Protein AF-A0A9E1LQN1-F1 (afdb_monomer_lite)

Structure (mmCIF, N/CA/C/O backbone):
data_AF-A0A9E1LQN1-F1
#
_entry.id   AF-A0A9E1LQN1-F1
#
loop_
_atom_site.group_PDB
_atom_site.id
_atom_site.type_symbol
_atom_site.label_atom_id
_atom_site.label_alt_id
_atom_site.label_comp_id
_atom_site.label_asym_id
_atom_site.label_entity_id
_atom_site.label_seq_id
_atom_site.pdbx_PDB_ins_code
_atom_site.Cartn_x
_atom_site.Cartn_y
_atom_site.Cartn_z
_atom_site.occupancy
_atom_site.B_iso_or_equiv
_atom_site.auth_seq_id
_atom_site.auth_comp_id
_atom_site.auth_asym_id
_atom_site.auth_atom_id
_atom_site.pdbx_PDB_model_num
ATOM 1 N N . MET A 1 1 ? -13.198 5.901 -15.627 1.00 81.00 1 MET A N 1
ATOM 2 C CA . MET A 1 1 ? -12.348 6.466 -14.559 1.00 81.00 1 MET A CA 1
ATOM 3 C C . MET A 1 1 ? -13.283 6.834 -13.430 1.00 81.00 1 MET A C 1
ATOM 5 O O . MET A 1 1 ? -14.287 7.449 -13.767 1.00 81.00 1 MET A O 1
ATOM 9 N N . PRO A 1 2 ? -13.014 6.421 -12.182 1.00 87.25 2 PRO A N 1
ATOM 10 C CA . PRO A 1 2 ? -13.887 6.762 -11.070 1.00 87.25 2 PRO A CA 1
ATOM 11 C C . PRO A 1 2 ? -13.885 8.269 -10.812 1.00 87.25 2 PRO A C 1
ATOM 13 O O . PRO A 1 2 ? -12.873 8.941 -11.049 1.00 87.25 2 PRO A O 1
ATOM 16 N N . GLU A 1 3 ? -15.015 8.793 -10.357 1.00 95.50 3 GLU A N 1
ATOM 17 C CA . GLU A 1 3 ? -15.169 10.208 -10.024 1.00 95.50 3 GLU A CA 1
ATOM 18 C C . GLU A 1 3 ? -14.661 10.516 -8.608 1.00 95.50 3 GLU A C 1
ATOM 20 O O . GLU A 1 3 ? -14.489 9.624 -7.777 1.00 95.50 3 GLU A O 1
ATOM 25 N N . LEU A 1 4 ? -14.429 11.803 -8.320 1.00 95.56 4 LEU A N 1
ATOM 26 C CA . LEU A 1 4 ? -13.975 12.275 -7.004 1.00 95.56 4 LEU A CA 1
ATOM 27 C C . LEU A 1 4 ? -14.814 11.717 -5.833 1.00 95.56 4 LEU A C 1
ATOM 29 O O . LEU A 1 4 ? -14.225 11.211 -4.878 1.00 95.56 4 LEU A O 1
ATOM 33 N N . PRO A 1 5 ? -16.160 11.720 -5.904 1.00 96.06 5 PRO A N 1
ATOM 34 C CA . PRO A 1 5 ? -16.978 11.150 -4.836 1.00 96.06 5 PRO A CA 1
ATOM 35 C C . PRO A 1 5 ? -16.750 9.647 -4.625 1.00 96.06 5 PRO A C 1
ATOM 37 O O . PRO A 1 5 ? -16.762 9.174 -3.493 1.00 96.06 5 PRO A O 1
ATOM 40 N N . GLU A 1 6 ? -16.516 8.889 -5.697 1.00 97.19 6 GLU A N 1
ATOM 41 C CA . GLU A 1 6 ? -16.320 7.438 -5.620 1.00 97.19 6 GLU A CA 1
ATOM 42 C C . GLU A 1 6 ? -14.980 7.093 -4.960 1.00 97.19 6 GLU A C 1
ATOM 44 O O . GLU A 1 6 ? -14.913 6.197 -4.115 1.00 97.19 6 GLU A O 1
ATOM 49 N N . VAL A 1 7 ? -13.911 7.826 -5.300 1.00 97.25 7 VAL A N 1
ATOM 50 C CA . VAL A 1 7 ? -12.588 7.600 -4.693 1.00 97.25 7 VAL A CA 1
ATOM 51 C C . VAL A 1 7 ? -12.555 7.992 -3.217 1.00 97.25 7 VAL A C 1
ATOM 53 O O . VAL A 1 7 ? -11.870 7.332 -2.434 1.00 97.25 7 VAL A O 1
ATOM 56 N N . ASP A 1 8 ? -13.330 9.000 -2.808 1.00 97.88 8 ASP A N 1
ATOM 57 C CA . ASP A 1 8 ? -13.417 9.402 -1.402 1.00 97.88 8 ASP A CA 1
ATOM 58 C C . ASP A 1 8 ? -14.090 8.339 -0.529 1.00 97.88 8 ASP A C 1
ATOM 60 O O . ASP A 1 8 ? -13.642 8.106 0.596 1.00 97.88 8 ASP A O 1
ATOM 64 N N . VAL A 1 9 ? -15.102 7.637 -1.051 1.00 97.56 9 VAL A N 1
ATOM 65 C CA . VAL A 1 9 ? -15.733 6.508 -0.346 1.00 97.56 9 VAL A CA 1
ATOM 66 C C . VAL A 1 9 ? -14.721 5.388 -0.101 1.00 97.56 9 VAL A C 1
ATOM 68 O O . VAL A 1 9 ? -14.624 4.876 1.014 1.00 97.56 9 VAL A O 1
ATOM 71 N N . VAL A 1 10 ? -13.925 5.031 -1.114 1.00 97.00 10 VAL A N 1
ATOM 72 C CA . VAL A 1 10 ? -12.886 3.997 -0.976 1.00 97.00 10 VAL A CA 1
ATOM 73 C C . VAL A 1 10 ? -11.827 4.425 0.039 1.00 97.00 10 VAL A C 1
ATOM 75 O O . VAL A 1 10 ? -11.462 3.640 0.913 1.00 97.00 10 VAL A O 1
ATOM 78 N N . ARG A 1 11 ? -11.362 5.679 -0.030 1.00 97.44 11 ARG A N 1
ATOM 79 C CA . ARG A 1 11 ? -10.353 6.209 0.896 1.00 97.44 11 ARG A CA 1
ATOM 80 C C . ARG A 1 11 ? -10.832 6.146 2.349 1.00 97.44 11 ARG A C 1
ATOM 82 O O . ARG A 1 11 ? -10.115 5.615 3.193 1.00 97.44 11 ARG A O 1
ATOM 89 N N . GLN A 1 12 ? -12.036 6.647 2.629 1.00 97.81 12 GLN A N 1
ATOM 90 C CA . GLN A 1 12 ? -12.613 6.636 3.979 1.00 97.81 12 GLN A CA 1
ATOM 91 C C . GLN A 1 12 ? -12.867 5.213 4.493 1.00 97.81 12 GLN A C 1
ATOM 93 O O . GLN A 1 12 ? -12.723 4.961 5.684 1.00 97.81 12 GLN A O 1
ATOM 98 N N . GLY A 1 13 ? -13.226 4.278 3.609 1.00 97.81 13 GLY A N 1
ATOM 99 C CA . GLY A 1 13 ? -13.425 2.876 3.979 1.00 97.81 13 GLY A CA 1
ATOM 100 C C . GLY A 1 13 ? -12.127 2.144 4.331 1.00 97.81 13 GLY A C 1
ATOM 101 O O . GLY A 1 13 ? -12.133 1.284 5.210 1.00 97.81 13 GLY A O 1
ATOM 102 N N . LEU A 1 14 ? -11.016 2.481 3.669 1.00 97.88 14 LEU A N 1
ATOM 103 C CA . LEU A 1 14 ? -9.717 1.848 3.909 1.00 97.88 14 LEU A CA 1
ATOM 104 C C . LEU A 1 14 ? -9.011 2.388 5.156 1.00 97.88 14 LEU A C 1
ATOM 106 O O . LEU A 1 14 ? -8.413 1.605 5.891 1.00 97.88 14 LEU A O 1
ATOM 110 N N . GLU A 1 15 ? -9.087 3.699 5.406 1.00 98.19 15 GLU A N 1
ATOM 111 C CA . GLU A 1 15 ? -8.333 4.396 6.461 1.00 98.19 15 GLU A CA 1
ATOM 112 C C . GLU A 1 15 ? -8.356 3.680 7.835 1.00 98.19 15 GLU A C 1
ATOM 114 O O . GLU A 1 15 ? -7.271 3.423 8.369 1.00 98.19 15 GLU A O 1
ATOM 119 N N . PRO A 1 16 ? -9.505 3.239 8.393 1.00 97.81 16 PRO A N 1
ATOM 120 C CA . PRO A 1 16 ? -9.544 2.582 9.704 1.00 97.81 16 PRO A CA 1
ATOM 121 C C . PRO A 1 16 ? -8.865 1.208 9.744 1.00 97.81 16 PRO A C 1
ATOM 123 O O . PRO A 1 16 ? -8.503 0.736 10.818 1.00 97.81 16 PRO A O 1
ATOM 126 N N . ALA A 1 17 ? -8.738 0.543 8.594 1.00 96.94 17 ALA A N 1
ATOM 127 C CA . ALA A 1 17 ? -8.224 -0.818 8.502 1.00 96.94 17 ALA A CA 1
ATOM 128 C C . ALA A 1 17 ? -6.714 -0.874 8.236 1.00 96.94 17 ALA A C 1
ATOM 130 O O . ALA A 1 17 ? -6.079 -1.860 8.606 1.00 96.94 17 ALA A O 1
ATOM 131 N N . ILE A 1 18 ? -6.145 0.147 7.584 1.00 97.62 18 ILE A N 1
ATOM 132 C CA . ILE A 1 18 ? -4.763 0.086 7.079 1.00 97.62 18 ILE A CA 1
ATOM 133 C C . ILE A 1 18 ? -3.814 1.126 7.682 1.00 97.62 18 ILE A C 1
ATOM 135 O O . ILE A 1 18 ? -2.606 0.974 7.535 1.00 97.62 18 ILE A O 1
ATOM 139 N N . THR A 1 19 ? -4.314 2.160 8.365 1.00 98.00 19 THR A N 1
ATOM 140 C CA . THR A 1 19 ? -3.453 3.204 8.951 1.00 98.00 19 THR A CA 1
ATOM 141 C C . THR A 1 19 ? -2.448 2.607 9.941 1.00 98.00 19 THR A C 1
ATOM 143 O O . THR A 1 19 ? -2.822 1.906 10.882 1.00 98.00 19 THR A O 1
ATOM 146 N N . GLY A 1 20 ? -1.160 2.891 9.744 1.00 97.88 20 GLY A N 1
ATOM 147 C CA . GLY A 1 20 ? -0.049 2.385 10.549 1.00 97.88 20 GLY A CA 1
ATOM 148 C C . GLY A 1 20 ? 0.389 0.951 10.226 1.00 97.88 20 GLY A C 1
ATOM 149 O O . GLY A 1 20 ? 1.370 0.478 10.821 1.00 97.88 20 GLY A O 1
ATOM 150 N N . ALA A 1 21 ? -0.300 0.258 9.310 1.00 98.31 21 ALA A N 1
ATOM 151 C CA . ALA A 1 21 ? 0.039 -1.101 8.899 1.00 98.31 21 ALA A CA 1
ATOM 152 C C . ALA A 1 21 ? 1.417 -1.153 8.226 1.00 98.31 21 ALA A C 1
ATOM 154 O O . ALA A 1 21 ? 1.812 -0.223 7.524 1.00 98.31 21 ALA A O 1
ATOM 155 N N . LEU A 1 22 ? 2.147 -2.248 8.454 1.00 98.38 22 LEU A N 1
ATOM 156 C CA . LEU A 1 22 ? 3.417 -2.531 7.791 1.00 98.38 22 LEU A CA 1
ATOM 157 C C . LEU A 1 22 ? 3.143 -3.221 6.453 1.00 98.38 22 LEU A C 1
ATOM 159 O O . LEU A 1 22 ? 2.397 -4.198 6.409 1.00 98.38 22 LEU A O 1
ATOM 163 N N . ILE A 1 23 ? 3.775 -2.754 5.384 1.00 98.38 23 ILE A N 1
ATOM 164 C CA . ILE A 1 23 ? 3.746 -3.446 4.095 1.00 98.38 23 ILE A CA 1
ATOM 165 C C . ILE A 1 23 ? 4.782 -4.574 4.140 1.00 98.38 23 ILE A C 1
ATOM 167 O O . ILE A 1 23 ? 5.980 -4.317 4.080 1.00 98.38 23 ILE A O 1
ATOM 171 N N . GLU A 1 24 ? 4.338 -5.823 4.276 1.00 98.31 24 GLU A N 1
ATOM 172 C CA . GLU A 1 24 ? 5.245 -6.981 4.359 1.00 98.31 24 GLU A CA 1
ATOM 173 C C . GLU A 1 24 ? 5.783 -7.419 2.995 1.00 98.31 24 GLU A C 1
ATOM 175 O O 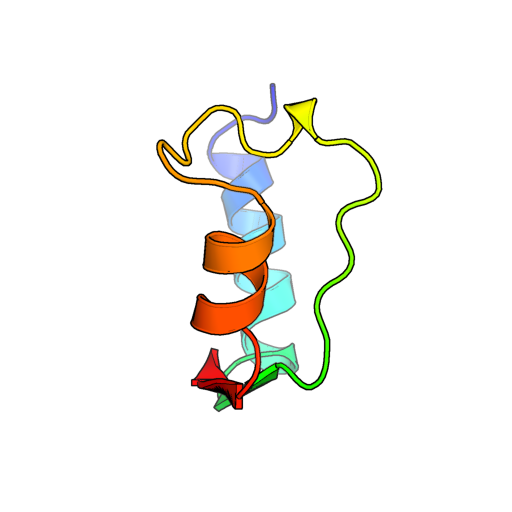. GLU A 1 24 ? 6.935 -7.835 2.898 1.00 98.31 24 GLU A O 1
ATOM 180 N N . HIS A 1 25 ? 4.957 -7.334 1.951 1.00 98.06 25 HIS A N 1
ATOM 181 C CA . HIS A 1 25 ? 5.316 -7.773 0.608 1.00 98.06 25 HIS A CA 1
ATOM 182 C C . HIS A 1 25 ? 4.542 -6.998 -0.463 1.00 98.06 25 HIS A C 1
ATOM 184 O O . HIS A 1 25 ? 3.385 -6.624 -0.242 1.00 98.06 25 HIS A O 1
ATOM 190 N N . VAL A 1 26 ? 5.156 -6.785 -1.631 1.00 97.88 26 VAL A N 1
ATOM 191 C CA . VAL A 1 26 ? 4.514 -6.147 -2.790 1.00 97.88 26 VAL A CA 1
ATOM 192 C C . VAL A 1 26 ? 4.678 -7.002 -4.044 1.00 97.88 26 VAL A C 1
ATOM 194 O O . VAL A 1 26 ? 5.787 -7.252 -4.505 1.00 97.88 26 VAL A O 1
ATOM 197 N N . GLU A 1 27 ? 3.551 -7.365 -4.657 1.00 97.19 27 GLU A N 1
ATOM 198 C CA . GLU A 1 27 ? 3.502 -8.049 -5.951 1.00 97.19 27 GLU A CA 1
ATOM 199 C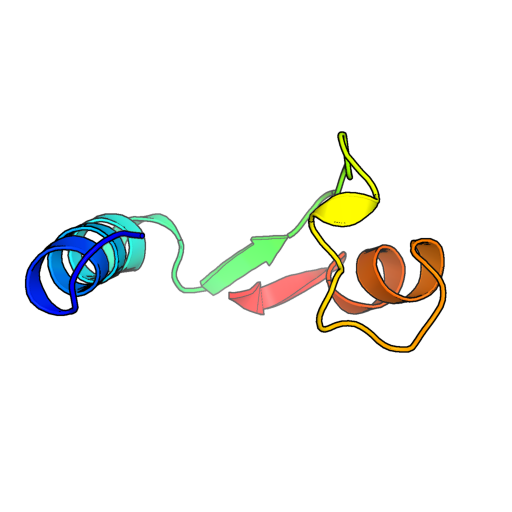 C . GLU A 1 27 ? 2.814 -7.164 -6.998 1.00 97.19 27 GLU A C 1
ATOM 201 O O . GLU A 1 27 ? 1.758 -6.575 -6.755 1.00 97.19 27 GLU A O 1
ATOM 206 N N . ILE A 1 28 ? 3.403 -7.073 -8.192 1.00 96.25 28 ILE A N 1
ATOM 207 C CA . ILE A 1 28 ? 2.862 -6.285 -9.303 1.00 96.25 28 ILE A CA 1
ATOM 208 C C . ILE A 1 28 ? 2.483 -7.236 -10.429 1.00 96.25 28 ILE A C 1
ATOM 210 O O . ILE A 1 28 ? 3.332 -7.737 -11.163 1.00 96.25 28 ILE A O 1
ATOM 214 N N . LEU A 1 29 ? 1.176 -7.454 -10.564 1.00 96.44 29 LEU A N 1
ATOM 215 C CA . LEU A 1 29 ? 0.599 -8.405 -11.519 1.00 96.44 29 LEU A CA 1
ATOM 216 C C . LEU A 1 29 ? 0.531 -7.862 -12.955 1.00 96.44 29 LEU A C 1
ATOM 218 O O . LEU A 1 29 ? 0.521 -8.630 -13.913 1.00 96.44 29 LEU A O 1
ATOM 222 N N . ASP A 1 30 ? 0.470 -6.537 -13.116 1.00 95.44 30 ASP A N 1
ATOM 223 C CA . ASP A 1 30 ? 0.486 -5.865 -14.419 1.00 95.44 30 ASP A CA 1
ATOM 224 C C . ASP A 1 30 ? 1.453 -4.671 -14.371 1.00 95.44 30 ASP A C 1
ATOM 226 O O . ASP A 1 30 ? 1.140 -3.664 -13.722 1.00 95.44 30 ASP A O 1
ATOM 230 N N . PRO A 1 31 ? 2.595 -4.726 -15.084 1.00 91.50 31 PRO A N 1
ATOM 231 C CA . PRO A 1 31 ? 3.559 -3.626 -15.142 1.00 91.50 31 PRO A CA 1
ATOM 232 C C . PRO A 1 31 ? 2.948 -2.296 -15.611 1.00 91.50 31 PRO A C 1
ATOM 234 O O . PRO A 1 31 ? 3.427 -1.218 -15.259 1.00 91.50 31 PRO A O 1
ATOM 237 N N . ARG A 1 32 ? 1.840 -2.329 -16.367 1.00 93.75 32 ARG A N 1
ATOM 238 C CA . ARG A 1 32 ? 1.131 -1.123 -16.831 1.00 93.75 32 ARG A CA 1
ATOM 239 C C . ARG A 1 32 ? 0.400 -0.383 -15.711 1.00 93.75 32 ARG A C 1
ATOM 241 O O . ARG A 1 32 ? -0.125 0.702 -15.968 1.00 93.75 32 ARG A O 1
ATOM 248 N N . SER A 1 33 ? 0.328 -0.934 -14.503 1.00 93.56 33 SER A N 1
ATOM 249 C CA . SER A 1 33 ? -0.200 -0.237 -13.325 1.00 93.56 33 SER A CA 1
ATOM 250 C C . SER A 1 33 ? 0.766 0.840 -12.819 1.00 93.56 33 SER A C 1
ATOM 252 O O . SER A 1 33 ? 0.331 1.844 -12.258 1.00 93.56 33 SER A O 1
ATOM 254 N N . LEU A 1 34 ? 2.063 0.709 -13.114 1.00 94.81 34 LEU A N 1
ATOM 255 C CA . LEU A 1 34 ? 3.113 1.641 -12.698 1.00 94.81 34 LEU A CA 1
ATOM 256 C C . LEU A 1 34 ? 3.324 2.829 -13.654 1.00 94.81 34 LEU A C 1
ATOM 258 O O . LEU A 1 34 ? 4.381 3.444 -13.654 1.00 94.81 34 LEU A O 1
ATOM 262 N N . ARG A 1 35 ? 2.321 3.231 -14.448 1.00 92.38 35 ARG A N 1
ATOM 263 C CA . ARG A 1 35 ? 2.454 4.310 -15.463 1.00 92.38 35 ARG A CA 1
ATOM 264 C C . ARG A 1 35 ? 3.012 5.645 -14.952 1.00 92.38 35 ARG A C 1
ATOM 266 O O . ARG A 1 35 ? 3.453 6.449 -15.765 1.00 92.38 35 ARG A O 1
ATOM 273 N N . ARG A 1 36 ? 2.907 5.922 -13.648 1.00 92.69 36 ARG A N 1
ATOM 274 C CA . ARG A 1 36 ? 3.390 7.163 -13.015 1.00 92.69 36 ARG A CA 1
ATOM 275 C C . ARG A 1 36 ? 4.713 6.994 -12.261 1.00 92.69 36 ARG A C 1
ATOM 277 O O . ARG A 1 36 ? 5.254 7.992 -11.800 1.00 92.69 36 ARG A O 1
ATOM 284 N N . HIS A 1 37 ? 5.221 5.771 -12.144 1.00 93.50 37 HIS A N 1
ATOM 285 C CA . HIS A 1 37 ? 6.539 5.488 -11.585 1.00 93.50 37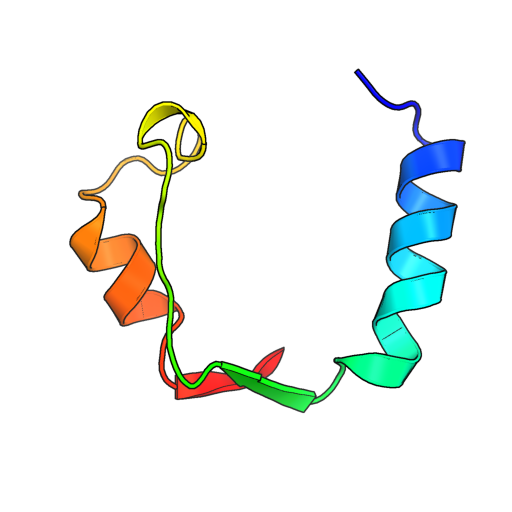 HIS A CA 1
ATOM 286 C C . HIS A 1 37 ? 7.566 5.533 -12.717 1.00 93.50 37 HIS A C 1
ATOM 288 O O . HIS A 1 37 ? 7.379 4.887 -13.744 1.00 93.50 37 HIS A O 1
ATOM 294 N N . GLN A 1 38 ? 8.611 6.345 -12.564 1.00 90.12 38 GLN A N 1
ATOM 295 C CA . GLN A 1 38 ? 9.618 6.537 -13.618 1.00 90.12 38 GLN A CA 1
ATOM 296 C C . GLN A 1 38 ? 10.755 5.506 -13.555 1.00 90.12 38 GLN A C 1
ATOM 298 O O . GLN A 1 38 ? 11.469 5.341 -14.542 1.00 90.12 38 GLN A O 1
ATOM 303 N N . GLY A 1 39 ? 10.928 4.834 -12.413 1.00 90.50 39 GLY A N 1
ATOM 304 C CA . GLY A 1 39 ? 11.980 3.845 -12.191 1.00 90.50 39 GLY A CA 1
ATOM 305 C C . GLY A 1 39 ? 11.573 2.411 -12.558 1.00 90.50 39 GLY A C 1
ATOM 306 O O . GLY A 1 39 ? 10.438 2.162 -12.980 1.00 90.50 39 GLY A O 1
ATOM 307 N N . PRO A 1 40 ? 12.490 1.445 -12.382 1.00 93.38 40 P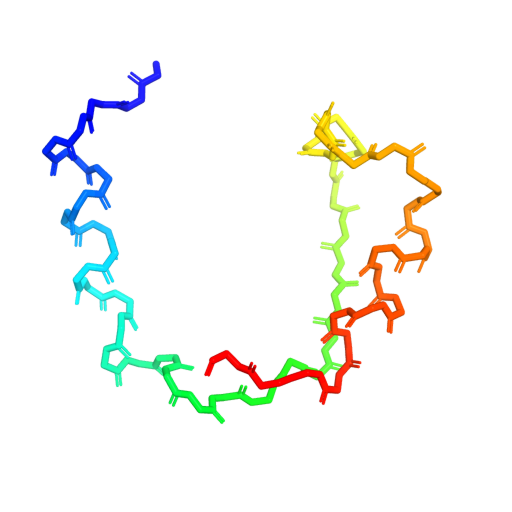RO A N 1
ATOM 308 C CA . PRO A 1 40 ? 12.195 0.023 -12.498 1.00 93.38 40 PRO A CA 1
ATOM 309 C C . PRO A 1 40 ? 11.123 -0.433 -11.503 1.00 93.38 40 PRO A C 1
ATOM 311 O O . PRO A 1 40 ? 10.901 0.183 -10.456 1.00 93.38 40 PRO A O 1
ATOM 314 N N . GLN A 1 41 ? 10.485 -1.558 -11.816 1.00 94.50 41 GLN A N 1
ATOM 315 C CA . GLN A 1 41 ? 9.468 -2.170 -10.964 1.00 94.50 41 GLN A CA 1
ATOM 316 C C . GLN A 1 41 ? 10.040 -2.574 -9.598 1.00 94.50 41 GLN A C 1
ATOM 318 O O . GLN A 1 41 ? 9.391 -2.403 -8.569 1.00 94.50 41 GLN A O 1
ATOM 323 N N . GLU A 1 42 ? 11.268 -3.080 -9.586 1.00 95.31 42 GLU A N 1
ATOM 324 C CA . GLU A 1 42 ? 11.965 -3.554 -8.393 1.00 95.31 42 GLU A CA 1
ATOM 325 C C . GLU A 1 42 ? 12.210 -2.411 -7.405 1.00 95.31 42 GLU A C 1
ATOM 327 O O . GL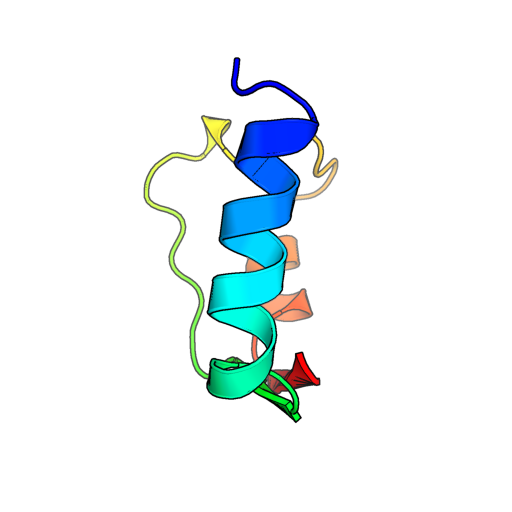U A 1 42 ? 12.074 -2.588 -6.199 1.00 95.31 42 GLU A O 1
ATOM 332 N N . GLU A 1 43 ? 12.498 -1.209 -7.910 1.00 95.56 43 GLU A N 1
ATOM 333 C CA . GLU A 1 43 ? 12.657 -0.015 -7.077 1.00 95.56 43 GLU A CA 1
ATOM 334 C C . GLU A 1 43 ? 11.350 0.342 -6.357 1.00 95.56 43 GLU A C 1
ATOM 336 O O . GLU A 1 43 ? 11.366 0.701 -5.179 1.00 95.56 43 GLU A O 1
ATOM 341 N N . PHE A 1 44 ? 10.208 0.195 -7.036 1.00 96.06 44 PHE A N 1
ATOM 342 C CA . PHE A 1 44 ? 8.897 0.432 -6.433 1.00 96.06 44 PHE A CA 1
ATOM 343 C C . PHE A 1 44 ? 8.620 -0.553 -5.290 1.00 96.06 44 PHE A C 1
ATOM 345 O O . PHE A 1 44 ? 8.189 -0.140 -4.215 1.00 96.06 44 PHE A O 1
ATOM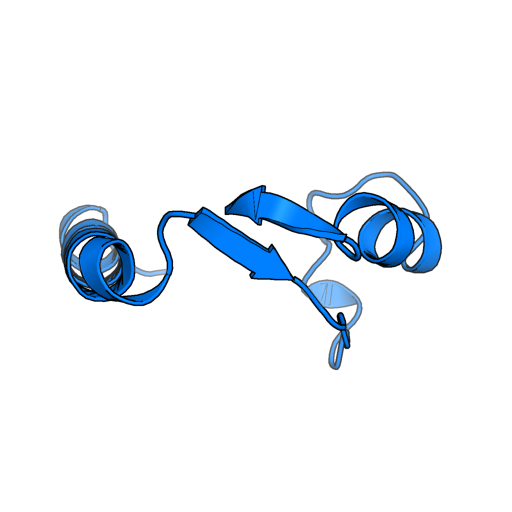 352 N N . VAL A 1 45 ? 8.918 -1.840 -5.503 1.00 97.12 45 VAL A N 1
ATOM 353 C CA . VAL A 1 45 ? 8.785 -2.893 -4.480 1.00 97.12 45 VAL A CA 1
ATOM 354 C C . VAL A 1 45 ? 9.682 -2.589 -3.281 1.00 97.12 45 VAL A C 1
ATOM 356 O O . VAL A 1 45 ? 9.186 -2.478 -2.163 1.00 97.12 45 VAL A O 1
ATOM 359 N N . HIS A 1 46 ? 10.977 -2.356 -3.512 1.00 97.00 46 HIS A N 1
ATOM 360 C CA . HIS A 1 46 ? 11.940 -2.067 -2.446 1.00 97.00 46 HIS A CA 1
ATOM 361 C C . HIS A 1 46 ? 11.614 -0.809 -1.642 1.00 97.00 46 HIS A C 1
ATOM 363 O O . HIS A 1 46 ? 11.949 -0.735 -0.464 1.00 97.00 46 HIS A O 1
ATOM 369 N N . THR A 1 47 ? 10.979 0.184 -2.264 1.00 95.62 47 THR A N 1
ATOM 370 C CA . THR A 1 47 ? 10.576 1.412 -1.570 1.00 95.62 47 THR A CA 1
ATOM 371 C C . THR A 1 47 ? 9.400 1.176 -0.622 1.00 95.62 47 THR A C 1
ATOM 373 O O . THR A 1 47 ? 9.312 1.830 0.417 1.00 95.62 47 THR A O 1
ATOM 376 N N . LEU A 1 48 ? 8.476 0.284 -0.984 1.00 97.25 48 LEU A N 1
ATOM 377 C CA . LEU A 1 48 ? 7.245 0.063 -0.229 1.00 97.25 48 LEU A CA 1
ATOM 378 C C . LEU A 1 48 ? 7.364 -1.045 0.815 1.00 97.25 48 LEU A C 1
ATOM 380 O O . LEU A 1 48 ? 6.778 -0.913 1.886 1.00 97.25 48 LEU A O 1
ATOM 384 N N . GLU A 1 49 ? 8.092 -2.125 0.539 1.00 98.44 49 GLU A N 1
ATOM 385 C CA . GLU A 1 49 ? 8.288 -3.194 1.522 1.00 98.44 49 GLU A CA 1
ATOM 386 C C . GLU A 1 49 ? 8.991 -2.656 2.779 1.00 98.44 49 GLU A C 1
ATOM 388 O O . GLU A 1 49 ? 10.029 -2.000 2.720 1.00 98.44 49 GLU A O 1
ATOM 393 N N . GLY A 1 50 ? 8.395 -2.907 3.944 1.00 98.31 50 GLY A N 1
ATOM 394 C CA . GLY A 1 50 ? 8.845 -2.381 5.232 1.00 98.31 50 GLY A CA 1
ATOM 395 C C . GLY A 1 50 ? 8.363 -0.961 5.560 1.00 98.31 50 GLY A C 1
ATOM 396 O O . GLY A 1 50 ? 8.576 -0.500 6.685 1.00 98.31 50 GLY A O 1
ATOM 397 N N . ALA A 1 51 ? 7.691 -0.267 4.636 1.00 98.31 51 ALA A N 1
ATOM 398 C CA . ALA A 1 51 ? 7.075 1.027 4.914 1.00 98.31 51 ALA A CA 1
ATOM 399 C C . ALA A 1 51 ? 5.801 0.878 5.766 1.00 98.31 51 ALA A C 1
ATOM 401 O O . ALA A 1 51 ? 5.160 -0.178 5.793 1.00 98.31 51 ALA A O 1
ATOM 402 N N . ARG A 1 52 ? 5.424 1.960 6.458 1.00 98.06 52 ARG A N 1
ATOM 403 C CA . ARG A 1 52 ? 4.133 2.073 7.149 1.00 98.06 52 ARG A CA 1
ATOM 404 C C . ARG A 1 52 ? 3.189 2.971 6.365 1.00 98.06 52 ARG A C 1
ATOM 406 O O . ARG A 1 52 ? 3.626 4.010 5.875 1.00 98.06 52 ARG A O 1
ATOM 413 N N . ILE A 1 53 ? 1.930 2.551 6.279 1.00 96.38 53 ILE A N 1
ATOM 414 C CA . ILE A 1 53 ? 0.834 3.318 5.669 1.00 96.38 53 ILE A CA 1
ATOM 415 C C . ILE A 1 53 ? 0.404 4.463 6.585 1.00 96.38 53 ILE A C 1
ATOM 417 O O . ILE A 1 53 ? 0.257 4.215 7.805 1.00 96.38 53 ILE A O 1
#

Sequence (53 aa):
MPELPEVDVVRQGLEPAITGALIEHVEILDPRSLRRHQGPQEEFVHTLEGARI

pLDDT: mean 95.82, std 3.18, range [81.0, 98.44]

Secondary structure (DSSP, 8-state):
---HHHHHHHHHHHHHHHTT-B------S-GGGGTT--S-HHHHHHHHTT-B-

Radius of gyration: 13.33 Å; chains: 1; bounding box: 30×21×27 Å

Foldseek 3Di:
DDDPVVVVVVVVVCCVPAAFHAAQFDDDPDPVVCVVPPDDPVVVGVVRHRDGD